Protein AF-A0A428T6C1-F1 (afdb_monomer_lite)

pLDDT: mean 80.54, std 13.63, range [27.78, 94.38]

Sequence (139 aa):
MHLDAARLFDGVIGEGVNLKAYAACFDSMSICLAKGVGAPMGSIILGKKSFIERAKWSRKMLGGGTRQPDLEAVGIPPSAFVEYCVREKVSVFLMERIVFHHQTSEAAVKSLVTALSKLMEDKKKGVALEDKKVGGGYS

Organism: NCBI:txid131363

Radius of gyration: 21.85 Å; chains: 1; bounding box: 53×29×52 Å

Secondary structure (DSSP, 8-state):
-EEEETTHHHHHHHHT--HHHHHHT-SEEEEETTSTT--SS-EEEEE-HHHHHHHHHHHIIIIIS-----TGGGT--HHHHHHHHHHTT----SSS-----TT--HHHHHHHHHHHHHHHHHHHTTPPPP------S--

InterPro domains:
  IPR001597 Aromatic amino acid beta-eliminating lyase/threonine aldolase [PF01212] (1-129)
  IPR015421 Pyridoxal phosphate-dependent transferase, major domain [G3DSA:3.40.640.10] (1-75)
  IPR015424 Pyridoxal phosphate-dependent transferase [SSF53383] (1-121)

Foldseek 3Di:
DEEACAPVVVVCVVVVHDSVVVPVVDQKYKYWCCHNVVDPGDIDIDHDPVVVVVVVVVCVVVVVNDPADDCVVVPAALVLLQVLLVVLVHHDASDSDDDDDPPDDPSSVVSSVNSVVVSVVCVVVVNDRDNDDDDDDDD

Structure (mmCIF, N/CA/C/O backbone):
data_AF-A0A428T6C1-F1
#
_entry.id   AF-A0A428T6C1-F1
#
loop_
_atom_site.group_PDB
_atom_site.id
_atom_site.type_symbol
_atom_site.label_atom_id
_atom_site.label_alt_id
_atom_site.label_comp_id
_atom_site.label_asym_id
_atom_site.label_entity_id
_atom_site.label_seq_id
_atom_site.pdbx_PDB_ins_code
_atom_site.Cartn_x
_atom_site.Cartn_y
_atom_site.Cartn_z
_atom_site.occupancy
_atom_site.B_iso_or_equiv
_atom_site.auth_seq_id
_atom_site.auth_comp_id
_atom_site.auth_asym_id
_atom_site.auth_atom_id
_atom_site.pdbx_PDB_model_num
ATOM 1 N N . MET A 1 1 ? 16.779 -11.795 -16.306 1.00 85.00 1 MET A N 1
ATOM 2 C CA . MET A 1 1 ? 17.453 -10.665 -15.626 1.00 85.00 1 MET A CA 1
ATOM 3 C C . MET A 1 1 ? 16.418 -9.648 -15.147 1.00 85.00 1 MET A C 1
ATOM 5 O O . MET A 1 1 ? 15.439 -9.433 -15.856 1.00 85.00 1 MET A O 1
ATOM 9 N N . HIS A 1 2 ? 16.587 -9.068 -13.953 1.00 90.75 2 HIS A N 1
ATOM 10 C CA . HIS A 1 2 ? 15.696 -8.032 -13.404 1.00 90.75 2 HIS A CA 1
ATOM 11 C C . HIS A 1 2 ? 16.412 -6.679 -13.371 1.00 90.75 2 HIS A C 1
ATOM 13 O O . HIS A 1 2 ? 17.584 -6.638 -13.005 1.00 90.75 2 HIS A O 1
ATOM 19 N N . LEU A 1 3 ? 15.711 -5.602 -13.726 1.00 91.44 3 LEU A N 1
ATOM 20 C CA . LEU A 1 3 ? 16.227 -4.234 -13.683 1.00 91.44 3 LEU A CA 1
ATOM 21 C C . LEU A 1 3 ? 15.632 -3.452 -12.505 1.00 91.44 3 LEU A C 1
ATOM 23 O O . LEU A 1 3 ? 14.426 -3.194 -12.483 1.00 91.44 3 LEU A O 1
ATOM 27 N N . ASP A 1 4 ? 16.481 -2.997 -11.582 1.00 89.88 4 ASP A N 1
ATOM 28 C CA . ASP A 1 4 ? 16.095 -1.970 -10.609 1.00 89.88 4 ASP A CA 1
ATOM 29 C C . ASP A 1 4 ? 16.123 -0.588 -11.282 1.00 89.88 4 ASP A C 1
ATOM 31 O O . ASP A 1 4 ? 17.140 0.102 -11.350 1.00 89.88 4 ASP A O 1
ATOM 35 N N . ALA A 1 5 ? 14.982 -0.199 -11.845 1.00 84.44 5 ALA A N 1
ATOM 36 C CA . ALA A 1 5 ? 14.794 0.997 -12.657 1.00 84.44 5 ALA A CA 1
ATOM 37 C C . ALA A 1 5 ? 14.527 2.253 -11.801 1.00 84.44 5 ALA A C 1
ATOM 39 O O . ALA A 1 5 ? 13.691 3.092 -12.144 1.00 84.44 5 ALA A O 1
ATOM 40 N N . ALA A 1 6 ? 15.237 2.403 -10.680 1.00 82.31 6 ALA A N 1
ATOM 41 C CA . ALA A 1 6 ? 15.050 3.496 -9.727 1.00 82.31 6 ALA A CA 1
ATOM 42 C C . ALA A 1 6 ? 15.245 4.901 -10.340 1.00 82.31 6 ALA A C 1
ATOM 44 O O . ALA A 1 6 ? 14.553 5.834 -9.939 1.00 82.31 6 ALA A O 1
ATOM 45 N N . ARG A 1 7 ? 16.168 5.050 -11.300 1.00 82.56 7 ARG A N 1
ATOM 46 C CA . ARG A 1 7 ? 16.462 6.297 -12.042 1.00 82.56 7 ARG A CA 1
ATOM 47 C C . ARG A 1 7 ? 16.527 6.071 -13.555 1.00 82.56 7 ARG A C 1
ATOM 49 O O . ARG A 1 7 ? 17.306 6.696 -14.265 1.00 82.56 7 ARG A O 1
ATOM 56 N N . LEU A 1 8 ? 15.732 5.126 -14.056 1.00 86.56 8 LEU A N 1
ATOM 57 C CA . LEU A 1 8 ? 15.810 4.717 -15.459 1.00 86.56 8 LEU A CA 1
ATOM 58 C C . LEU A 1 8 ? 15.561 5.877 -16.428 1.00 86.56 8 LEU A C 1
ATOM 60 O O . LEU A 1 8 ? 16.256 5.984 -17.429 1.00 86.56 8 LEU A O 1
ATOM 64 N N . PHE A 1 9 ? 14.596 6.747 -16.129 1.00 86.00 9 PHE A N 1
ATOM 65 C CA . PHE A 1 9 ? 14.288 7.889 -16.991 1.00 86.00 9 PHE A CA 1
ATOM 66 C C . PHE A 1 9 ? 15.467 8.861 -17.097 1.00 86.00 9 PHE A C 1
ATOM 68 O O . PHE A 1 9 ? 15.794 9.278 -18.203 1.00 86.00 9 PHE A O 1
ATOM 75 N N . ASP A 1 10 ? 16.150 9.136 -15.983 1.00 86.19 10 ASP A N 1
ATOM 76 C CA . ASP A 1 10 ? 17.327 10.009 -15.955 1.00 86.19 10 ASP A CA 1
ATOM 77 C C . ASP A 1 10 ? 18.459 9.433 -16.821 1.00 86.19 10 ASP A C 1
ATOM 79 O O . ASP A 1 10 ? 19.049 10.144 -17.631 1.00 86.19 10 ASP A O 1
ATOM 83 N N . GLY A 1 11 ? 18.724 8.125 -16.696 1.00 87.19 11 GLY A N 1
ATOM 84 C CA . GLY A 1 11 ? 19.758 7.438 -17.478 1.00 87.19 11 GLY A CA 1
ATOM 85 C C . GLY A 1 11 ? 19.435 7.374 -18.972 1.00 87.19 11 GLY A C 1
ATOM 86 O O . GLY A 1 11 ? 20.285 7.672 -19.803 1.00 87.19 11 GLY A O 1
ATOM 87 N N . VAL A 1 12 ? 18.186 7.063 -19.324 1.00 90.38 12 VAL A N 1
ATOM 88 C CA . VAL A 1 12 ? 17.738 6.986 -20.723 1.00 90.38 12 VAL A CA 1
ATOM 89 C C . VAL A 1 12 ? 17.803 8.351 -21.410 1.00 90.38 12 VAL A C 1
ATOM 91 O O . VAL A 1 12 ? 18.219 8.428 -22.564 1.00 90.38 12 VAL A O 1
ATOM 94 N N . ILE A 1 13 ? 17.434 9.426 -20.703 1.00 88.50 13 ILE A N 1
ATOM 95 C CA . ILE A 1 13 ? 17.558 10.800 -21.206 1.00 88.50 13 ILE A CA 1
ATOM 96 C C . ILE A 1 13 ? 19.034 11.197 -21.328 1.00 88.50 13 ILE A C 1
ATOM 98 O O . ILE A 1 13 ? 19.423 11.747 -22.355 1.00 88.50 13 ILE A O 1
ATOM 102 N N . GLY A 1 14 ? 19.856 10.902 -20.316 1.00 90.62 14 GLY A N 1
ATOM 103 C CA . GLY A 1 14 ? 21.277 11.259 -20.296 1.00 90.62 14 GLY A CA 1
ATOM 104 C C . GLY A 1 14 ? 22.111 10.557 -21.371 1.00 90.62 14 GLY A C 1
ATOM 105 O O . GLY A 1 14 ? 22.987 11.178 -21.965 1.00 90.62 14 GLY A O 1
ATOM 106 N N . GLU A 1 15 ? 21.820 9.288 -21.657 1.00 89.19 15 GLU A N 1
ATOM 107 C CA . GLU A 1 15 ? 22.496 8.515 -22.709 1.00 89.19 15 GLU A CA 1
ATOM 108 C C . GLU A 1 15 ? 21.855 8.693 -24.097 1.00 89.19 15 GLU A C 1
ATOM 110 O O . GLU A 1 15 ? 22.416 8.249 -25.098 1.00 89.19 15 GLU A O 1
ATOM 115 N N . GLY A 1 16 ? 20.676 9.319 -24.184 1.00 90.75 16 GLY A N 1
ATOM 116 C CA . GLY A 1 16 ? 19.947 9.492 -25.444 1.00 90.75 16 GLY A CA 1
ATOM 117 C C . GLY A 1 16 ? 19.463 8.176 -26.067 1.00 90.75 16 GLY A C 1
ATOM 118 O O . GLY A 1 16 ? 19.271 8.092 -27.281 1.00 90.75 16 GLY A O 1
ATOM 119 N N . VAL A 1 17 ? 19.278 7.130 -25.258 1.00 92.75 17 VAL A N 1
ATOM 120 C CA . VAL A 1 17 ? 18.875 5.797 -25.726 1.00 92.75 17 VAL A CA 1
ATOM 121 C C . VAL A 1 17 ? 17.357 5.649 -25.771 1.00 92.75 17 VAL A C 1
ATOM 123 O O . VAL A 1 17 ? 16.602 6.360 -25.114 1.00 92.75 17 VAL A O 1
ATOM 126 N N . ASN A 1 18 ? 16.862 4.687 -26.551 1.00 93.00 18 ASN A N 1
ATOM 127 C CA . ASN A 1 18 ? 15.432 4.404 -26.584 1.00 93.00 18 ASN A CA 1
ATOM 128 C C . ASN A 1 18 ? 15.009 3.559 -25.368 1.00 93.00 18 ASN A C 1
ATOM 130 O O . ASN A 1 18 ? 15.453 2.419 -25.217 1.00 93.00 18 ASN A O 1
ATOM 134 N N . LEU A 1 19 ? 14.077 4.074 -24.557 1.00 89.75 19 LEU A N 1
ATOM 135 C CA . LEU A 1 19 ? 13.559 3.395 -23.359 1.00 89.75 19 LEU A CA 1
ATOM 136 C C . LEU A 1 19 ? 13.056 1.972 -23.638 1.00 89.75 19 LEU A C 1
ATOM 138 O O . LEU A 1 19 ? 13.299 1.061 -22.851 1.00 89.75 19 LEU A O 1
ATOM 142 N N . LYS A 1 20 ? 12.338 1.771 -24.749 1.00 90.50 20 LYS A N 1
ATOM 143 C CA . LYS A 1 20 ? 11.739 0.476 -25.091 1.00 90.50 20 LYS A CA 1
ATOM 144 C C . LYS A 1 20 ? 12.810 -0.543 -25.466 1.00 90.50 20 LYS A C 1
ATOM 146 O O . LYS A 1 20 ? 12.714 -1.691 -25.043 1.00 90.50 20 LYS A O 1
ATOM 151 N N . ALA A 1 21 ? 13.820 -0.123 -26.226 1.00 90.88 21 ALA A N 1
ATOM 152 C CA . ALA A 1 21 ? 14.959 -0.971 -26.563 1.00 90.88 21 ALA A CA 1
ATOM 153 C C . ALA A 1 21 ? 15.761 -1.343 -25.308 1.00 90.88 21 ALA A C 1
ATOM 155 O O . ALA A 1 21 ? 16.071 -2.511 -25.108 1.00 90.88 21 ALA A O 1
ATOM 156 N N . TYR A 1 22 ? 16.002 -0.374 -24.421 1.00 90.75 22 TYR A N 1
ATOM 157 C CA . TYR A 1 22 ? 16.699 -0.601 -23.155 1.00 90.75 22 TYR A CA 1
ATOM 158 C C . TYR A 1 22 ? 15.934 -1.570 -22.241 1.00 90.75 22 TYR A C 1
ATOM 160 O O . TYR A 1 22 ? 16.495 -2.533 -21.724 1.00 90.75 22 TYR A O 1
ATOM 168 N N . ALA A 1 23 ? 14.624 -1.363 -22.079 1.00 90.06 23 ALA A N 1
ATOM 169 C CA . ALA A 1 23 ? 13.773 -2.234 -21.271 1.00 90.06 23 ALA A CA 1
ATOM 170 C C . ALA A 1 23 ? 13.657 -3.657 -21.849 1.00 90.06 23 ALA A C 1
ATOM 172 O O . ALA A 1 23 ? 13.488 -4.606 -21.086 1.00 90.06 23 ALA A O 1
ATOM 173 N N . ALA A 1 24 ? 13.777 -3.826 -23.172 1.00 90.94 24 ALA A N 1
ATOM 174 C CA . ALA A 1 24 ? 13.728 -5.135 -23.826 1.00 90.94 24 ALA A CA 1
ATOM 175 C C . ALA A 1 24 ? 14.918 -6.046 -23.468 1.00 90.94 24 ALA A C 1
ATOM 177 O O . ALA A 1 24 ? 14.812 -7.262 -23.619 1.00 90.94 24 ALA A O 1
ATOM 178 N N . CYS A 1 25 ? 16.015 -5.487 -22.947 1.00 92.06 25 CYS A N 1
ATOM 179 C CA . CYS A 1 25 ? 17.168 -6.249 -22.462 1.00 92.06 25 CYS A CA 1
ATOM 180 C C . CYS A 1 25 ? 16.892 -7.003 -21.145 1.00 92.06 25 CYS A C 1
ATOM 182 O O . CYS A 1 25 ? 17.714 -7.813 -20.715 1.00 92.06 25 CYS A O 1
ATOM 184 N N . PHE A 1 26 ? 15.751 -6.751 -20.492 1.00 92.50 26 PHE A N 1
ATOM 185 C CA . PHE A 1 26 ? 15.412 -7.303 -19.181 1.00 92.50 26 PHE A CA 1
ATOM 186 C C . PHE A 1 26 ? 14.078 -8.064 -19.207 1.00 92.50 26 PHE A C 1
ATOM 188 O O . PHE A 1 26 ? 13.154 -7.740 -19.947 1.00 92.50 26 PHE A O 1
ATOM 195 N N . ASP A 1 27 ? 13.943 -9.081 -18.352 1.00 91.88 27 ASP A N 1
ATOM 196 C CA . ASP A 1 27 ? 12.714 -9.890 -18.258 1.00 91.88 27 ASP A CA 1
ATOM 197 C C . ASP A 1 27 ? 11.642 -9.252 -17.365 1.00 91.88 27 ASP A C 1
ATOM 199 O O . ASP A 1 27 ? 10.454 -9.585 -17.445 1.00 91.88 27 ASP A O 1
ATOM 203 N N . SER A 1 28 ? 12.080 -8.390 -16.450 1.00 93.50 28 SER A N 1
ATOM 204 C CA . SER A 1 28 ? 11.243 -7.682 -15.487 1.00 93.50 28 SER A CA 1
ATOM 205 C C . SER A 1 28 ? 11.974 -6.451 -14.968 1.00 93.50 28 SER A C 1
ATOM 207 O O . SER A 1 28 ? 13.203 -6.393 -15.009 1.00 93.50 28 SER A O 1
ATOM 209 N N . MET A 1 29 ? 11.223 -5.484 -14.455 1.00 93.25 29 MET A N 1
ATOM 210 C CA . MET A 1 29 ? 11.789 -4.251 -13.917 1.00 93.25 29 MET A CA 1
ATOM 211 C C . MET A 1 29 ? 10.909 -3.669 -12.812 1.00 93.25 29 MET A C 1
ATOM 213 O O . MET A 1 29 ? 9.684 -3.800 -12.857 1.00 93.25 29 MET A O 1
ATOM 217 N N . SER A 1 30 ? 11.528 -3.017 -11.833 1.00 91.38 30 SER A N 1
ATOM 218 C CA . SER A 1 30 ? 10.843 -2.229 -10.806 1.00 91.38 30 SER A CA 1
ATOM 219 C C . SER A 1 30 ? 11.160 -0.750 -10.978 1.00 91.38 30 SER A C 1
ATOM 221 O O . SER A 1 30 ? 12.315 -0.352 -10.890 1.00 91.38 30 SER A O 1
ATOM 223 N N . ILE A 1 31 ? 10.144 0.078 -11.205 1.00 89.00 31 ILE A N 1
ATOM 224 C CA . ILE A 1 31 ? 10.283 1.528 -11.355 1.00 89.00 31 ILE A CA 1
ATOM 225 C C . ILE A 1 31 ? 9.885 2.201 -10.047 1.00 89.00 31 ILE A C 1
ATOM 227 O O . ILE A 1 31 ? 8.813 1.931 -9.506 1.00 89.00 31 ILE A O 1
ATOM 231 N N . CYS A 1 32 ? 10.722 3.113 -9.560 1.00 84.44 32 CYS A N 1
ATOM 232 C CA . CYS A 1 32 ? 10.382 3.990 -8.445 1.00 84.44 32 CYS A CA 1
ATOM 233 C C . CYS A 1 32 ? 9.810 5.307 -8.981 1.00 84.44 32 CYS A C 1
ATOM 235 O O . CYS A 1 32 ? 10.470 5.992 -9.758 1.00 84.44 32 CYS A O 1
ATOM 237 N N . LEU A 1 33 ? 8.602 5.676 -8.550 1.00 80.88 33 LEU A N 1
ATOM 238 C CA . LEU A 1 33 ? 7.945 6.914 -8.984 1.00 80.88 33 LEU A CA 1
ATOM 239 C C . LEU A 1 33 ? 8.425 8.139 -8.193 1.00 80.88 33 LEU A C 1
ATOM 241 O O . LEU A 1 33 ? 8.354 9.258 -8.686 1.00 80.88 33 LEU A O 1
ATOM 245 N N . ALA A 1 34 ? 8.964 7.930 -6.990 1.00 76.50 34 ALA A N 1
ATOM 246 C CA . ALA A 1 34 ? 9.383 9.014 -6.101 1.00 76.50 34 ALA A CA 1
ATOM 247 C C . ALA A 1 34 ? 10.780 9.590 -6.373 1.00 76.50 34 ALA A C 1
ATOM 249 O O . ALA A 1 34 ? 11.241 10.469 -5.653 1.00 76.50 34 ALA A O 1
ATOM 250 N N . LYS A 1 35 ? 11.484 9.072 -7.385 1.00 79.06 35 LYS A N 1
ATOM 251 C CA . LYS A 1 35 ? 12.814 9.554 -7.780 1.00 79.06 35 LYS A CA 1
ATOM 252 C C . LYS A 1 35 ? 12.694 10.452 -9.012 1.00 79.06 35 LYS A C 1
ATOM 254 O O . LYS A 1 35 ? 12.117 11.526 -8.906 1.00 79.06 35 LYS A O 1
ATOM 259 N N . GLY A 1 36 ? 13.164 10.004 -10.177 1.00 67.75 36 GLY A N 1
ATOM 260 C CA . GLY A 1 36 ? 13.200 10.822 -11.400 1.00 67.75 36 GLY A CA 1
ATOM 261 C C . GLY A 1 36 ? 11.834 11.297 -11.921 1.00 67.75 36 GLY A C 1
ATOM 262 O O . GLY A 1 36 ? 11.780 12.202 -12.740 1.00 67.75 36 GLY A O 1
ATOM 263 N N . VAL A 1 37 ? 10.721 10.724 -11.441 1.00 73.88 37 VAL A N 1
ATOM 264 C CA . VAL A 1 37 ? 9.352 11.119 -11.837 1.00 73.88 37 VAL A CA 1
ATOM 265 C C . VAL A 1 37 ? 8.726 12.137 -10.866 1.00 73.88 37 VAL A C 1
ATOM 267 O O . VAL A 1 37 ? 7.724 12.761 -11.199 1.00 73.88 37 VAL A O 1
ATOM 270 N N . GLY A 1 38 ? 9.308 12.346 -9.678 1.00 71.56 38 GLY A N 1
ATOM 271 C CA . GLY A 1 38 ? 8.848 13.360 -8.720 1.00 71.56 38 GLY A CA 1
ATOM 272 C C . GLY A 1 38 ? 7.499 13.079 -8.041 1.00 71.56 38 GLY A C 1
ATOM 273 O O . GLY A 1 38 ? 6.909 13.996 -7.474 1.00 71.56 38 GLY A O 1
ATOM 274 N N . ALA A 1 39 ? 6.984 11.844 -8.077 1.00 77.56 39 ALA A N 1
ATOM 275 C CA . ALA A 1 39 ? 5.765 11.491 -7.344 1.00 77.56 39 ALA A CA 1
ATOM 276 C C . ALA A 1 39 ? 6.018 11.461 -5.818 1.00 77.56 39 ALA A C 1
ATOM 278 O O . ALA A 1 39 ? 7.112 11.094 -5.397 1.00 77.56 39 ALA A O 1
ATOM 279 N N . PRO A 1 40 ? 5.032 11.767 -4.954 1.00 64.00 40 PRO A N 1
ATOM 280 C CA . PRO A 1 40 ? 5.240 11.780 -3.501 1.00 64.00 40 PRO A CA 1
ATOM 281 C C . PRO A 1 40 ? 5.650 10.407 -2.944 1.00 64.00 40 PRO A C 1
ATOM 283 O O . PRO A 1 40 ? 6.552 10.318 -2.117 1.00 64.00 40 PRO A O 1
ATOM 286 N N . MET A 1 41 ? 5.035 9.324 -3.429 1.00 72.00 41 MET A N 1
ATOM 287 C CA . MET A 1 41 ? 5.414 7.938 -3.140 1.00 72.00 41 MET A CA 1
ATOM 288 C C . MET A 1 41 ? 4.962 7.010 -4.275 1.00 72.00 41 MET A C 1
ATOM 290 O O . MET A 1 41 ? 4.040 7.329 -5.024 1.00 72.00 41 MET A O 1
ATOM 294 N N . GLY A 1 42 ? 5.581 5.829 -4.374 1.00 77.38 42 GLY A N 1
ATOM 295 C CA . GLY A 1 42 ? 5.080 4.735 -5.209 1.00 77.38 42 GLY A CA 1
ATOM 296 C C . GLY A 1 42 ? 6.151 3.985 -5.996 1.00 77.38 42 GLY A C 1
ATOM 297 O O . GLY A 1 42 ? 7.240 4.495 -6.282 1.00 77.38 42 GLY A O 1
ATOM 298 N N . SER A 1 43 ? 5.823 2.750 -6.367 1.00 84.50 43 SER A N 1
ATOM 299 C CA . SER A 1 43 ? 6.619 1.922 -7.268 1.00 84.50 43 SER A CA 1
ATOM 300 C C . SER A 1 43 ? 5.725 1.058 -8.156 1.00 84.50 43 SER A C 1
ATOM 302 O O . SER A 1 43 ? 4.604 0.704 -7.790 1.00 84.50 43 SER A O 1
ATOM 304 N N . ILE A 1 44 ? 6.223 0.733 -9.346 1.00 89.19 44 ILE A N 1
ATOM 305 C CA . ILE A 1 44 ? 5.545 -0.113 -10.330 1.00 89.19 44 ILE A CA 1
ATOM 306 C C . ILE A 1 44 ? 6.456 -1.292 -10.643 1.00 89.19 44 ILE A C 1
ATOM 308 O O . ILE A 1 44 ? 7.657 -1.115 -10.823 1.00 89.19 44 ILE A O 1
ATOM 312 N N . ILE A 1 45 ? 5.885 -2.492 -10.741 1.00 92.38 45 ILE A N 1
ATOM 313 C CA . ILE A 1 45 ? 6.595 -3.675 -11.223 1.00 92.38 45 ILE A CA 1
ATOM 314 C C . ILE A 1 45 ? 6.075 -4.061 -12.609 1.00 92.38 45 ILE A C 1
ATOM 316 O O . ILE A 1 45 ? 4.868 -4.101 -12.845 1.00 92.38 45 ILE A O 1
ATOM 320 N N . LEU A 1 46 ? 6.990 -4.338 -13.530 1.00 92.25 46 LEU A N 1
ATOM 321 C CA . LEU A 1 46 ? 6.716 -4.669 -14.924 1.00 92.25 46 LEU A CA 1
ATOM 322 C C . LEU A 1 46 ? 7.398 -5.994 -15.273 1.00 92.25 46 LEU A C 1
ATOM 324 O O . LEU A 1 46 ? 8.444 -6.343 -14.725 1.00 92.25 46 LEU A O 1
ATOM 328 N N . GLY A 1 47 ? 6.806 -6.739 -16.198 1.00 92.94 47 GLY A N 1
ATOM 329 C CA . GLY A 1 47 ? 7.345 -8.002 -16.689 1.00 92.94 47 GLY A CA 1
ATOM 330 C C . GLY A 1 47 ? 6.290 -8.816 -17.431 1.00 92.94 47 GLY A C 1
ATOM 331 O O . GLY A 1 47 ? 5.159 -8.372 -17.632 1.00 92.94 47 GLY A O 1
ATOM 332 N N . LYS A 1 48 ? 6.654 -10.037 -17.830 1.00 93.56 48 LYS A N 1
ATOM 333 C CA . LYS A 1 48 ? 5.744 -10.968 -18.520 1.00 93.56 48 LYS A CA 1
ATOM 334 C C . LYS A 1 48 ? 4.534 -11.327 -17.645 1.00 93.56 48 LYS A C 1
ATOM 336 O O . LYS A 1 48 ? 4.617 -11.334 -16.418 1.00 93.56 48 LYS A O 1
ATOM 341 N N . LYS A 1 49 ? 3.421 -11.730 -18.270 1.00 94.19 49 LYS A N 1
ATOM 342 C CA . LYS A 1 49 ? 2.170 -12.092 -17.569 1.00 94.19 49 LYS A CA 1
ATOM 343 C C . LYS A 1 49 ? 2.390 -13.109 -16.439 1.00 94.19 49 LYS A C 1
ATOM 345 O O . LYS A 1 49 ? 1.932 -12.887 -15.325 1.00 94.19 49 LYS A O 1
ATOM 350 N N . SER A 1 50 ? 3.161 -14.172 -16.683 1.00 93.75 50 SER A N 1
ATOM 351 C CA . SER A 1 50 ? 3.486 -15.191 -15.669 1.00 93.75 50 SER A CA 1
ATOM 352 C C . SER A 1 50 ? 4.324 -14.659 -14.498 1.00 93.75 50 SER A C 1
ATOM 354 O O . SER A 1 50 ? 4.252 -15.180 -13.386 1.00 93.75 50 SER A O 1
ATOM 356 N N . PHE A 1 51 ? 5.130 -13.621 -14.721 1.00 94.25 51 PHE A N 1
ATOM 357 C CA . PHE A 1 51 ? 5.859 -12.926 -13.663 1.00 94.25 51 PHE A CA 1
ATOM 358 C C . PHE A 1 51 ? 4.921 -12.040 -12.840 1.00 94.25 51 PHE A C 1
ATOM 360 O O . PHE A 1 51 ? 4.946 -12.117 -11.617 1.00 94.25 51 PHE A O 1
ATOM 367 N N . ILE A 1 52 ? 4.040 -11.275 -13.490 1.00 94.38 52 ILE A N 1
ATOM 368 C CA . ILE A 1 52 ? 3.058 -10.425 -12.803 1.00 94.38 52 ILE A CA 1
ATOM 369 C C . ILE A 1 52 ? 2.086 -11.249 -11.956 1.00 94.38 52 ILE A C 1
ATOM 371 O O . ILE A 1 52 ? 1.783 -10.856 -10.833 1.00 94.38 52 ILE A O 1
ATOM 375 N N . GLU A 1 53 ? 1.626 -12.404 -12.438 1.00 92.56 53 GLU A N 1
ATOM 376 C CA . GLU A 1 53 ? 0.754 -13.279 -11.644 1.00 92.56 53 GLU A CA 1
ATOM 377 C C . GLU A 1 53 ? 1.463 -13.805 -10.388 1.00 92.56 53 GLU A C 1
ATOM 379 O O . GLU A 1 53 ? 0.897 -13.756 -9.293 1.00 92.56 53 GLU A O 1
ATOM 384 N N . ARG A 1 54 ? 2.741 -14.191 -10.501 1.00 91.31 54 ARG A N 1
ATOM 385 C CA . ARG A 1 54 ? 3.566 -14.543 -9.334 1.00 91.31 54 ARG A CA 1
ATOM 386 C C . ARG A 1 54 ? 3.784 -13.350 -8.407 1.00 91.31 54 ARG A C 1
ATOM 388 O O . ARG A 1 54 ? 3.604 -13.489 -7.206 1.00 91.31 54 ARG A O 1
ATOM 395 N N . ALA A 1 55 ? 4.086 -12.169 -8.942 1.00 90.00 55 ALA A N 1
ATOM 396 C CA . ALA A 1 55 ? 4.275 -10.954 -8.151 1.00 90.00 55 ALA A CA 1
ATOM 397 C C . ALA A 1 55 ? 3.001 -10.558 -7.387 1.00 90.00 55 ALA A C 1
ATOM 399 O O . ALA A 1 55 ? 3.071 -10.201 -6.213 1.00 90.00 55 ALA A O 1
ATOM 400 N N . LYS A 1 56 ? 1.819 -10.674 -8.006 1.00 87.38 56 LYS A N 1
ATOM 401 C CA . LYS A 1 56 ? 0.525 -10.485 -7.330 1.00 87.38 56 LYS A CA 1
ATOM 402 C C . LYS A 1 56 ? 0.309 -11.519 -6.231 1.00 87.38 56 LYS A C 1
ATOM 404 O O . LYS A 1 56 ? -0.208 -11.167 -5.175 1.00 87.38 56 LYS A O 1
ATOM 409 N N . TRP A 1 57 ? 0.676 -12.775 -6.466 1.00 85.75 57 TRP A N 1
ATOM 410 C CA . TRP A 1 57 ? 0.571 -13.826 -5.458 1.00 85.75 57 TRP A CA 1
ATOM 411 C C . TRP A 1 57 ? 1.504 -13.566 -4.269 1.00 85.75 57 TRP A C 1
ATOM 413 O O . TRP A 1 57 ? 1.036 -13.550 -3.133 1.00 85.75 57 TRP A O 1
ATOM 423 N N . SER A 1 58 ? 2.769 -13.221 -4.518 1.00 85.38 58 SER A N 1
ATOM 424 C CA . SER A 1 58 ? 3.714 -12.806 -3.475 1.00 85.38 58 SER A CA 1
ATOM 425 C C . SER A 1 58 ? 3.223 -11.563 -2.734 1.00 85.38 58 SER A C 1
ATOM 427 O O . SER A 1 58 ? 3.257 -11.531 -1.510 1.00 85.38 58 SER A O 1
ATOM 429 N N . ARG A 1 59 ? 2.670 -10.566 -3.440 1.00 84.12 59 ARG A N 1
ATOM 430 C CA . ARG A 1 59 ? 2.038 -9.393 -2.815 1.00 84.12 59 ARG A CA 1
ATOM 431 C C . ARG A 1 59 ? 0.910 -9.808 -1.875 1.00 84.12 59 ARG A C 1
ATOM 433 O O . ARG A 1 59 ? 0.819 -9.263 -0.784 1.00 84.12 59 ARG A O 1
ATOM 440 N N . LYS A 1 60 ? 0.062 -10.764 -2.271 1.00 74.38 60 LYS A N 1
ATOM 441 C CA . LYS A 1 60 ? -1.004 -11.293 -1.406 1.00 74.38 60 LYS A CA 1
ATOM 442 C C . LYS A 1 60 ? -0.433 -11.977 -0.164 1.00 74.38 60 LYS A C 1
ATOM 444 O O . LYS A 1 60 ? -0.908 -11.691 0.928 1.00 74.38 60 LYS A O 1
ATOM 449 N N . MET A 1 61 ? 0.591 -12.817 -0.324 1.00 74.38 61 MET A N 1
ATOM 450 C CA . MET A 1 61 ? 1.263 -13.490 0.795 1.00 74.38 61 MET A CA 1
ATOM 451 C C . MET A 1 61 ? 1.906 -12.517 1.781 1.00 74.38 61 MET A C 1
ATOM 453 O O . MET A 1 61 ? 1.814 -12.718 2.984 1.00 74.38 61 MET A O 1
ATOM 457 N N . LEU A 1 62 ? 2.501 -11.436 1.277 1.00 76.31 62 LEU A N 1
ATOM 458 C CA . LEU A 1 62 ? 3.134 -10.386 2.077 1.00 76.31 62 LEU A CA 1
ATOM 459 C C . LEU A 1 62 ? 2.119 -9.383 2.669 1.00 76.31 62 LEU A C 1
ATOM 461 O O . LEU A 1 62 ? 2.501 -8.303 3.111 1.00 76.31 62 LEU A O 1
ATOM 465 N N . GLY A 1 63 ? 0.819 -9.703 2.661 1.00 65.00 63 GLY A N 1
ATOM 466 C CA . GLY A 1 63 ? -0.228 -8.877 3.277 1.00 65.00 63 GLY A CA 1
ATOM 467 C C . GLY A 1 63 ? -0.773 -7.739 2.404 1.00 65.00 63 GLY A C 1
ATOM 468 O O . GLY A 1 63 ? -1.505 -6.883 2.893 1.00 65.00 63 GLY A O 1
ATOM 469 N N . GLY A 1 64 ? -0.455 -7.717 1.108 1.00 62.72 64 GLY A N 1
ATOM 470 C CA . GLY A 1 64 ? -1.045 -6.822 0.100 1.00 62.72 64 GLY A CA 1
ATOM 471 C C . GLY A 1 64 ? -2.227 -7.440 -0.664 1.00 62.72 64 GLY A C 1
ATOM 472 O O . GLY A 1 64 ? -2.557 -6.999 -1.769 1.00 62.72 64 GLY A O 1
ATOM 473 N N . GLY A 1 65 ? -2.818 -8.508 -0.121 1.00 59.81 65 GLY A N 1
ATOM 474 C CA . GLY A 1 65 ? -4.059 -9.122 -0.581 1.00 59.81 65 GLY A CA 1
ATOM 475 C C . GLY A 1 65 ? -5.170 -8.819 0.411 1.00 59.81 65 GLY A C 1
ATOM 476 O O . GLY A 1 65 ? -5.123 -9.293 1.539 1.00 59.81 65 GLY A O 1
ATOM 477 N N . THR A 1 66 ? -6.156 -8.031 0.004 1.00 48.88 66 THR A N 1
ATOM 478 C CA . THR A 1 66 ? -7.309 -7.690 0.834 1.00 48.88 66 THR A CA 1
ATOM 479 C C . THR A 1 66 ? -8.272 -8.877 0.913 1.00 48.88 66 THR A C 1
ATOM 481 O O . THR A 1 66 ? -8.865 -9.296 -0.078 1.00 48.88 66 THR A O 1
ATOM 484 N N . ARG A 1 67 ? -8.409 -9.447 2.111 1.00 51.97 67 ARG A N 1
ATOM 485 C CA . ARG A 1 67 ? -9.587 -10.208 2.551 1.00 51.97 67 ARG A CA 1
ATOM 486 C C . ARG A 1 67 ? -10.090 -9.529 3.818 1.00 51.97 67 ARG A C 1
ATOM 488 O O . ARG A 1 67 ? -9.838 -10.006 4.919 1.00 51.97 67 ARG A O 1
ATOM 495 N N . GLN A 1 68 ? -10.669 -8.346 3.655 1.00 55.25 68 GLN A N 1
ATOM 496 C CA . GLN A 1 68 ? -11.227 -7.601 4.776 1.00 55.25 68 GLN A CA 1
ATOM 497 C C . GLN A 1 68 ? -12.691 -7.994 4.973 1.00 55.25 68 GLN A C 1
ATOM 499 O O . GLN A 1 68 ? -13.388 -8.200 3.978 1.00 55.25 68 GLN A O 1
ATOM 504 N N . PRO A 1 69 ? -13.150 -8.137 6.227 1.00 53.59 69 PRO A N 1
ATOM 505 C CA . PRO A 1 69 ? -14.566 -8.044 6.523 1.00 53.59 69 PRO A CA 1
ATOM 506 C C . PRO A 1 69 ? -14.987 -6.602 6.242 1.00 53.59 69 PRO A C 1
ATOM 508 O O . PRO A 1 69 ? -14.540 -5.680 6.919 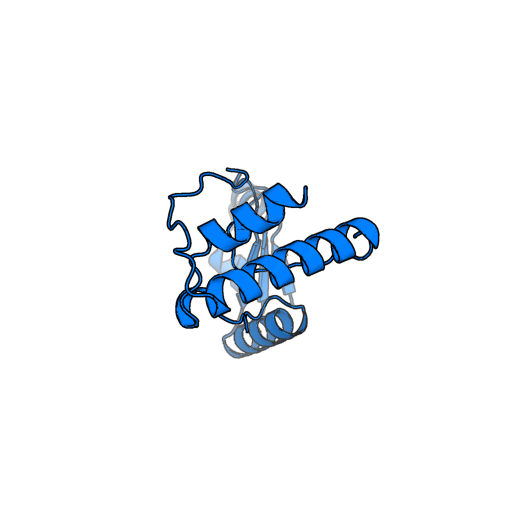1.00 53.59 69 PRO A O 1
ATOM 511 N N . ASP A 1 70 ? -15.786 -6.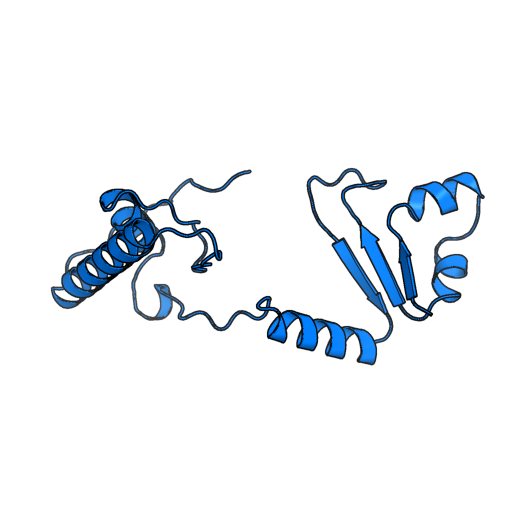442 5.201 1.00 65.50 70 ASP A N 1
ATOM 512 C CA . ASP A 1 70 ? -16.437 -5.188 4.851 1.00 65.50 70 ASP A CA 1
ATOM 513 C C . ASP A 1 70 ? -17.402 -4.827 5.999 1.00 65.50 70 ASP A C 1
ATOM 515 O O . ASP A 1 70 ? -18.321 -5.591 6.328 1.00 65.50 70 ASP A O 1
ATOM 519 N N . LEU A 1 71 ? -17.116 -3.726 6.702 1.00 73.25 71 LEU A N 1
ATOM 520 C CA . LEU A 1 71 ? -17.936 -3.279 7.831 1.00 73.25 71 LEU A CA 1
ATOM 521 C C . LEU A 1 71 ? -19.298 -2.796 7.324 1.00 73.25 71 LEU A C 1
ATOM 523 O O . LEU A 1 71 ? -20.318 -3.015 7.989 1.00 73.25 71 LEU A O 1
ATOM 527 N N 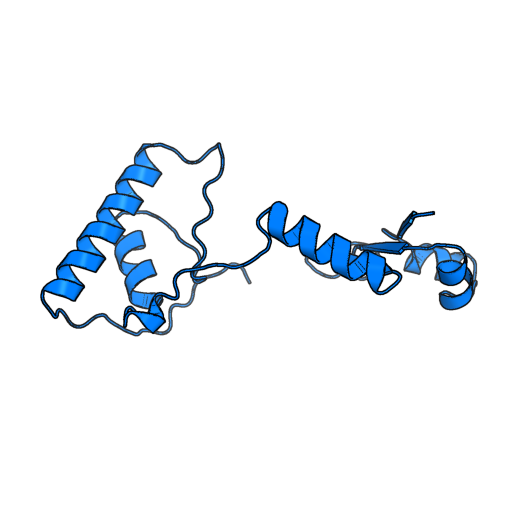. GLU A 1 72 ? -19.336 -2.238 6.115 1.00 71.56 72 GLU A N 1
ATOM 528 C CA . GLU A 1 72 ? -20.566 -1.835 5.442 1.00 71.56 72 GLU A CA 1
ATOM 529 C C . GLU A 1 72 ? -21.426 -3.052 5.095 1.00 71.56 72 GLU A C 1
ATOM 531 O O . GLU A 1 72 ? -22.642 -3.009 5.283 1.00 71.56 72 GLU A O 1
ATOM 536 N N . ALA A 1 73 ? -20.818 -4.184 4.720 1.00 74.06 73 ALA A N 1
ATOM 537 C CA . ALA 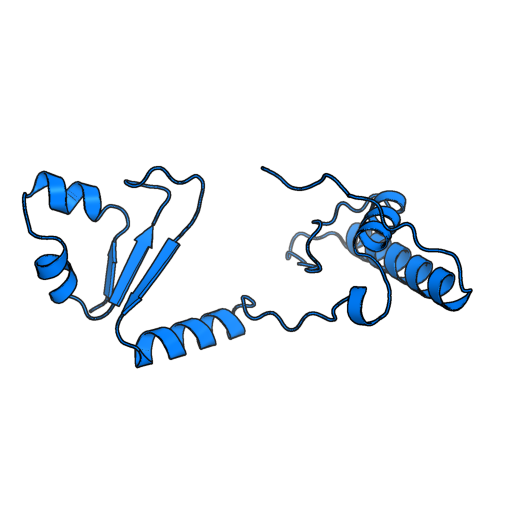A 1 73 ? -21.543 -5.433 4.459 1.00 74.06 73 ALA A CA 1
ATOM 538 C C . ALA A 1 73 ? -22.300 -5.964 5.686 1.00 74.06 73 ALA A C 1
ATOM 540 O O . ALA A 1 73 ? -23.275 -6.704 5.547 1.00 74.06 73 ALA A O 1
ATOM 541 N N . VAL A 1 74 ? -21.882 -5.584 6.896 1.00 77.94 74 VAL A N 1
ATOM 542 C CA . VAL A 1 74 ? -22.628 -5.884 8.122 1.00 77.94 74 VAL A CA 1
ATOM 543 C C . VAL A 1 74 ? -23.486 -4.705 8.597 1.00 77.94 74 VAL A C 1
ATOM 545 O O . VAL A 1 74 ? -24.131 -4.831 9.633 1.00 77.94 74 VAL A O 1
ATOM 548 N N . GLY A 1 75 ? -23.537 -3.579 7.886 1.00 81.75 75 GLY A N 1
ATOM 549 C CA . GLY A 1 75 ? -24.315 -2.392 8.259 1.00 81.75 75 GLY A CA 1
ATOM 550 C C . GLY A 1 75 ? -23.644 -1.518 9.323 1.00 81.75 75 GLY A C 1
ATOM 551 O O . GLY A 1 75 ? -24.331 -0.912 10.141 1.00 81.75 75 GLY A O 1
ATOM 552 N N . ILE A 1 76 ? -22.309 -1.506 9.379 1.00 84.56 76 ILE A N 1
ATOM 553 C CA . ILE A 1 76 ? -21.526 -0.556 10.180 1.00 84.56 76 ILE A CA 1
ATOM 554 C C . ILE A 1 76 ? -20.895 0.445 9.212 1.00 84.56 76 ILE A C 1
ATOM 556 O O . ILE A 1 76 ? -20.023 0.045 8.444 1.00 84.56 76 ILE A O 1
ATOM 560 N N . PRO A 1 77 ? -21.273 1.733 9.252 1.00 84.38 77 PRO A N 1
ATOM 561 C CA . PRO A 1 77 ? -20.593 2.730 8.440 1.00 84.38 77 PRO A CA 1
ATOM 562 C C . PRO A 1 77 ? -19.144 2.913 8.941 1.00 84.38 77 PRO A C 1
ATOM 564 O O . PRO A 1 77 ? -18.914 2.916 10.160 1.00 84.38 77 PRO A O 1
ATOM 567 N N . PRO A 1 78 ? -18.148 3.105 8.052 1.00 79.31 78 PRO A N 1
ATOM 568 C CA . PRO A 1 78 ? -16.745 3.273 8.442 1.00 79.31 78 PRO A CA 1
ATOM 569 C C . PRO A 1 78 ? -16.528 4.445 9.402 1.00 79.31 78 PRO A C 1
ATOM 571 O O . PRO A 1 78 ? -15.659 4.402 10.273 1.00 79.31 78 PRO A O 1
ATOM 574 N N . SER A 1 79 ? -17.357 5.482 9.287 1.00 83.06 79 SER A N 1
ATOM 575 C CA . SER A 1 79 ? -17.353 6.641 10.174 1.00 83.06 79 SER A CA 1
ATOM 576 C C . SER A 1 79 ? -17.599 6.281 11.634 1.00 83.06 79 SER A C 1
ATOM 578 O O . SER A 1 79 ? -16.884 6.768 12.510 1.00 83.06 79 SER A O 1
ATOM 580 N N . ALA A 1 80 ? -18.554 5.386 11.892 1.00 87.31 80 ALA A N 1
ATOM 581 C CA . ALA A 1 80 ? -18.866 4.929 13.237 1.00 87.31 80 ALA A CA 1
ATOM 582 C C . ALA A 1 80 ? -17.694 4.135 13.823 1.00 87.31 80 ALA A C 1
ATOM 584 O O . ALA A 1 80 ? -17.336 4.324 14.982 1.00 87.31 80 ALA A O 1
ATOM 585 N N . PHE A 1 81 ? -17.025 3.301 13.023 1.00 85.38 81 PHE A N 1
ATOM 586 C CA . PHE A 1 81 ? -15.827 2.598 13.484 1.00 85.38 81 PHE A CA 1
ATOM 587 C C . PHE A 1 81 ? -14.721 3.568 13.925 1.00 85.38 81 PHE A C 1
ATOM 589 O O . PHE A 1 81 ? -14.156 3.414 15.013 1.00 85.38 81 PHE A O 1
ATOM 596 N N . VAL A 1 82 ? -14.446 4.595 13.118 1.00 85.12 82 VAL A N 1
ATOM 597 C CA . VAL A 1 82 ? -13.431 5.609 13.435 1.00 85.12 82 VAL A CA 1
ATOM 598 C C . VAL A 1 82 ? -13.810 6.382 14.694 1.00 85.12 82 VAL A C 1
ATOM 600 O O . VAL A 1 82 ? -12.972 6.563 15.574 1.00 85.12 82 VAL A O 1
ATOM 603 N N . GLU A 1 83 ? -15.070 6.792 14.828 1.00 86.75 83 GLU A N 1
ATOM 604 C CA . GLU A 1 83 ? -15.544 7.538 15.992 1.00 86.75 83 GLU A CA 1
ATOM 605 C C . GLU A 1 83 ? -15.379 6.744 17.294 1.00 86.75 83 GLU A C 1
ATOM 607 O O . GLU A 1 83 ? -14.852 7.261 18.282 1.00 86.75 83 GLU A O 1
ATOM 612 N N . TYR A 1 84 ? -15.766 5.465 17.294 1.00 89.00 84 TYR A N 1
ATOM 613 C CA . TYR A 1 84 ? -15.610 4.599 18.463 1.00 89.00 84 TYR A CA 1
ATOM 614 C C . TYR A 1 84 ? -14.135 4.393 18.825 1.00 89.00 84 TYR A C 1
ATOM 616 O O . TYR A 1 84 ? -13.794 4.386 20.008 1.00 89.00 84 TYR A O 1
ATOM 624 N N . CYS A 1 85 ? -13.244 4.295 17.835 1.00 87.44 85 CYS A N 1
ATOM 625 C CA . CYS A 1 85 ? -11.803 4.224 18.083 1.00 87.44 85 CYS A CA 1
ATOM 626 C C . CYS A 1 85 ? -11.257 5.531 18.680 1.00 87.44 85 CYS A C 1
ATOM 628 O O . CYS A 1 85 ? -10.505 5.495 19.656 1.00 87.44 85 CYS A O 1
ATOM 630 N N . VAL A 1 86 ? -11.684 6.689 18.163 1.00 86.62 86 VAL A N 1
ATOM 631 C CA . VAL A 1 86 ? -11.279 8.010 18.672 1.00 86.62 86 VAL A CA 1
ATOM 632 C C . VAL A 1 86 ? -11.732 8.213 20.121 1.00 86.62 86 VAL A C 1
ATOM 634 O O . VAL A 1 86 ? -10.959 8.731 20.929 1.00 86.62 86 VAL A O 1
ATOM 637 N N . ARG A 1 87 ? -12.934 7.747 20.491 1.00 88.56 87 ARG A N 1
ATOM 638 C CA . ARG A 1 87 ? -13.429 7.776 21.884 1.00 88.56 87 ARG A CA 1
ATOM 639 C C . ARG A 1 87 ? -12.513 7.010 22.847 1.00 88.56 87 ARG A C 1
ATOM 641 O O . ARG A 1 87 ? -12.309 7.452 23.974 1.00 88.56 87 ARG A O 1
ATOM 648 N N . GLU A 1 88 ? -11.903 5.920 22.386 1.00 88.69 88 GLU A N 1
ATOM 649 C CA . GLU A 1 88 ? -10.918 5.130 23.142 1.00 88.69 88 GLU A CA 1
ATOM 650 C C . GLU A 1 88 ? -9.468 5.619 22.962 1.00 88.69 88 GLU A C 1
ATOM 652 O O . GLU A 1 88 ? -8.521 4.941 23.368 1.00 88.69 88 GLU A O 1
ATOM 657 N N . LYS A 1 89 ? -9.281 6.817 22.385 1.00 86.06 89 LYS A N 1
ATOM 658 C CA . LYS A 1 89 ? -7.980 7.448 22.107 1.00 86.06 89 LYS A CA 1
ATOM 659 C C . LYS A 1 89 ? -7.098 6.633 21.152 1.00 86.06 89 LYS A C 1
ATOM 661 O O . LYS A 1 89 ? -5.872 6.677 21.248 1.00 86.06 89 LYS A O 1
ATOM 666 N N . VAL A 1 90 ? -7.714 5.907 20.218 1.00 83.38 90 VAL A N 1
ATOM 667 C CA . VAL A 1 90 ? -7.030 5.162 19.154 1.00 83.38 90 VAL A CA 1
ATOM 668 C C . VAL A 1 90 ? -7.298 5.834 17.815 1.00 83.38 90 VAL A C 1
ATOM 670 O O . VAL A 1 90 ? -8.425 5.861 17.326 1.00 83.38 90 VAL A O 1
ATOM 673 N N . SER A 1 91 ? -6.240 6.346 17.193 1.00 79.94 91 SER A N 1
ATOM 674 C CA . SER A 1 91 ? -6.308 6.839 15.820 1.00 79.94 91 SER A CA 1
ATOM 675 C C . SER A 1 91 ? -6.236 5.666 14.851 1.00 79.94 91 SER A C 1
ATOM 677 O O . SER A 1 91 ? -5.271 4.900 14.861 1.00 79.94 91 SER A O 1
ATOM 679 N N . VAL A 1 92 ? -7.244 5.542 13.996 1.00 75.62 92 VAL A N 1
ATOM 680 C CA . VAL A 1 92 ? -7.296 4.549 12.920 1.00 75.62 92 VAL A CA 1
ATOM 681 C C . VAL A 1 92 ? -7.448 5.264 11.585 1.00 75.62 92 VAL A C 1
ATOM 683 O O . VAL A 1 92 ? -8.024 6.349 11.507 1.00 75.62 92 VAL A O 1
ATOM 686 N N . PHE A 1 93 ? -6.900 4.674 10.528 1.00 70.06 93 PHE A N 1
ATOM 687 C CA . PHE A 1 93 ? -7.121 5.182 9.180 1.00 70.06 93 PHE A CA 1
ATOM 688 C C . PHE A 1 93 ? -8.569 4.941 8.759 1.00 70.06 93 PHE A C 1
ATOM 690 O O . PHE A 1 93 ? -9.173 3.951 9.162 1.00 70.06 93 PHE A O 1
ATOM 697 N N . LEU A 1 94 ? -9.086 5.798 7.874 1.00 63.59 94 LEU A N 1
ATOM 698 C CA . LEU A 1 94 ? -10.428 5.659 7.295 1.00 63.59 94 LEU A CA 1
ATOM 699 C C . LEU A 1 94 ? -10.606 4.439 6.383 1.00 63.59 94 LEU A C 1
ATOM 701 O O . LEU A 1 94 ? -11.650 4.253 5.769 1.00 63.59 94 LEU A O 1
ATOM 705 N N . MET A 1 95 ? -9.559 3.639 6.231 1.00 58.88 95 MET A N 1
ATOM 706 C CA . MET A 1 95 ? -9.640 2.405 5.480 1.00 58.88 95 MET A CA 1
ATOM 707 C C . MET A 1 95 ? -10.092 1.309 6.431 1.00 58.88 95 MET A C 1
ATOM 709 O O . MET A 1 95 ? -9.652 1.269 7.577 1.00 58.88 95 MET A O 1
ATOM 713 N N . GLU A 1 96 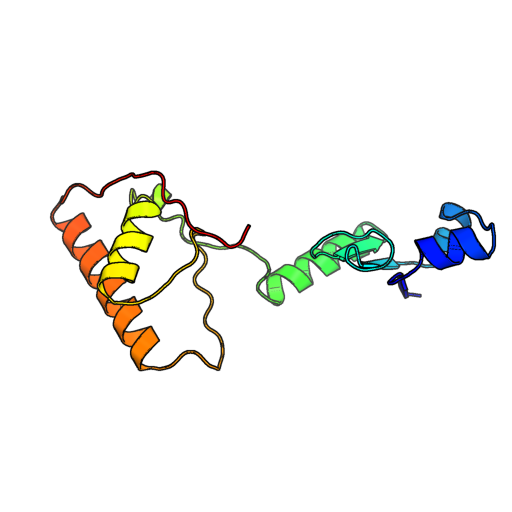? -10.875 0.352 5.941 1.00 54.00 96 GLU A N 1
ATOM 714 C CA . GLU A 1 96 ? -11.320 -0.838 6.688 1.00 54.00 96 GLU A CA 1
ATOM 715 C C . GLU A 1 96 ? -10.152 -1.776 7.085 1.00 54.00 96 GLU A C 1
ATOM 717 O O . GLU A 1 96 ? -10.308 -2.979 7.305 1.00 54.00 96 GLU A O 1
ATOM 722 N N . ARG A 1 97 ? -8.912 -1.268 7.067 1.00 63.72 97 ARG A N 1
ATOM 723 C CA . ARG A 1 97 ? -7.659 -1.980 7.281 1.00 63.72 97 ARG A CA 1
ATOM 724 C C . ARG A 1 97 ? -7.112 -1.634 8.647 1.00 63.72 97 ARG A C 1
ATOM 726 O O . ARG A 1 97 ? -6.548 -0.564 8.854 1.00 63.72 97 ARG A O 1
ATOM 733 N N . ILE A 1 98 ? -7.166 -2.610 9.538 1.00 65.94 98 ILE A N 1
ATOM 734 C CA . ILE A 1 98 ? -6.423 -2.560 10.788 1.00 65.94 98 ILE A CA 1
ATOM 735 C C . ILE A 1 98 ? -5.068 -3.224 10.536 1.00 65.94 98 ILE A C 1
ATOM 737 O O . ILE A 1 98 ? -4.999 -4.398 10.171 1.00 65.94 98 ILE A O 1
ATOM 741 N N . VAL A 1 99 ? -3.985 -2.461 10.681 1.00 64.12 99 VAL A N 1
ATOM 742 C CA . VAL A 1 99 ? -2.612 -2.974 10.593 1.00 64.12 99 VAL A CA 1
ATOM 743 C C . VAL A 1 99 ? -1.969 -2.833 11.961 1.00 64.12 99 VAL A C 1
ATOM 745 O O . VAL A 1 99 ? -1.851 -1.726 12.479 1.00 64.12 99 VAL A O 1
ATOM 748 N N . PHE A 1 100 ? -1.529 -3.953 12.524 1.00 66.38 100 PHE A N 1
ATOM 749 C CA . PHE A 1 100 ? -0.709 -3.964 13.729 1.00 66.38 100 PHE A CA 1
ATOM 750 C C . PHE A 1 100 ? 0.763 -3.981 13.325 1.00 66.38 100 PHE A C 1
ATOM 752 O O . PHE A 1 100 ? 1.168 -4.766 12.467 1.00 66.38 100 PHE A O 1
ATOM 759 N N . HIS A 1 101 ? 1.562 -3.109 13.934 1.00 69.25 101 HIS A N 1
ATOM 760 C CA . HIS A 1 101 ? 3.013 -3.135 13.803 1.00 69.25 101 HIS A CA 1
ATOM 761 C C . HIS A 1 101 ? 3.601 -3.828 15.033 1.00 69.25 101 HIS A C 1
ATOM 763 O O . HIS A 1 101 ? 2.993 -3.822 16.102 1.00 69.25 101 HIS A O 1
ATOM 769 N N . HIS A 1 102 ? 4.816 -4.368 14.937 1.00 69.00 102 HIS A N 1
ATOM 770 C CA . HIS A 1 102 ? 5.485 -4.964 16.102 1.00 69.00 102 HIS A CA 1
ATOM 771 C C . HIS A 1 102 ? 5.749 -3.948 17.239 1.00 69.00 102 HIS A C 1
ATOM 773 O O . HIS A 1 102 ? 6.106 -4.334 18.345 1.00 69.00 102 HIS A O 1
ATOM 779 N N . GLN A 1 103 ? 5.589 -2.648 16.963 1.00 76.75 103 GLN A N 1
ATOM 780 C CA . GLN A 1 103 ? 5.689 -1.550 17.931 1.00 76.75 103 GLN A CA 1
ATOM 781 C C . GLN A 1 103 ? 4.334 -1.136 18.532 1.00 76.75 103 GLN A C 1
ATOM 783 O O . GLN A 1 103 ? 4.281 -0.188 19.313 1.00 76.75 103 GLN A O 1
ATOM 788 N N . THR A 1 104 ? 3.224 -1.784 18.166 1.00 78.81 104 THR A N 1
ATOM 789 C CA . THR A 1 104 ? 1.920 -1.458 18.749 1.00 78.81 104 THR A CA 1
ATOM 790 C C . THR A 1 104 ? 1.897 -1.884 20.218 1.00 78.81 104 THR A C 1
ATOM 792 O O . THR A 1 104 ? 2.111 -3.051 20.537 1.00 78.81 104 THR A O 1
ATOM 795 N N . SER A 1 105 ? 1.640 -0.936 21.122 1.00 85.69 105 SER A N 1
ATOM 796 C CA . SER A 1 105 ? 1.605 -1.211 22.559 1.00 85.69 105 SER A CA 1
ATOM 797 C C . SER A 1 105 ? 0.389 -2.057 22.941 1.00 85.69 105 SER A C 1
ATOM 799 O O . SER A 1 105 ? -0.690 -1.915 22.363 1.00 85.69 105 SER A O 1
ATOM 801 N N . GLU A 1 106 ? 0.522 -2.889 23.976 1.00 87.94 106 GLU A N 1
ATOM 802 C CA . GLU A 1 106 ? -0.613 -3.655 24.509 1.00 87.94 106 GLU A CA 1
ATOM 803 C C . GLU A 1 106 ? -1.775 -2.752 24.942 1.00 87.94 106 GLU A C 1
ATOM 805 O O . GLU A 1 106 ? -2.939 -3.118 24.797 1.00 87.94 106 GLU A O 1
ATOM 810 N N . ALA A 1 107 ? -1.466 -1.555 25.450 1.00 87.00 107 ALA A N 1
ATOM 811 C CA . ALA A 1 107 ? -2.468 -0.563 25.819 1.00 87.00 107 ALA A CA 1
ATOM 812 C C . ALA A 1 107 ? -3.302 -0.121 24.605 1.00 87.00 107 ALA A C 1
ATOM 814 O O . ALA A 1 107 ? -4.526 -0.099 24.689 1.00 87.00 107 ALA A O 1
ATOM 815 N N . ALA A 1 108 ? -2.661 0.149 23.461 1.00 82.38 108 ALA A N 1
ATOM 816 C CA . ALA A 1 108 ? -3.363 0.511 22.232 1.00 82.38 108 ALA A CA 1
ATOM 817 C C . ALA A 1 108 ? -4.238 -0.642 21.711 1.00 82.38 108 ALA A C 1
ATOM 819 O O . ALA A 1 108 ? -5.363 -0.410 21.270 1.00 82.38 108 ALA A O 1
ATOM 820 N N . VAL A 1 109 ? -3.759 -1.889 21.817 1.00 86.88 109 VAL A N 1
ATOM 821 C CA . VAL A 1 109 ? -4.554 -3.076 21.459 1.00 86.88 109 VAL A CA 1
ATOM 822 C C . VAL A 1 109 ? -5.785 -3.198 22.360 1.00 86.88 109 VAL A C 1
ATOM 824 O O . VAL A 1 109 ? -6.888 -3.396 21.855 1.00 86.88 109 VAL A O 1
ATOM 827 N N . LYS A 1 110 ? -5.632 -3.025 23.680 1.00 90.44 110 LYS A N 1
ATOM 828 C CA . LYS A 1 110 ? -6.756 -3.056 24.633 1.00 90.44 110 LYS A CA 1
ATOM 829 C C . LYS A 1 110 ? -7.787 -1.971 24.330 1.00 90.44 110 LYS A C 1
ATOM 831 O O . LYS A 1 110 ? -8.976 -2.273 24.291 1.00 90.44 110 LYS A O 1
ATOM 836 N N . SER A 1 111 ? -7.352 -0.741 24.065 1.00 90.25 111 SER A N 1
ATOM 837 C CA . SER A 1 111 ? -8.254 0.351 23.682 1.00 90.25 111 SER A CA 1
ATOM 838 C C . SER A 1 111 ? -9.026 0.046 22.395 1.00 90.25 111 SER A C 1
ATOM 840 O O . SER A 1 111 ? -10.235 0.255 22.340 1.00 90.25 111 SER A O 1
ATOM 842 N N . LEU A 1 112 ? -8.366 -0.522 21.379 1.00 87.31 112 LEU A N 1
ATOM 843 C CA . LEU A 1 112 ? -9.023 -0.915 20.129 1.00 87.31 112 LEU A CA 1
ATOM 844 C C . LEU A 1 112 ? -10.073 -2.018 20.346 1.00 87.31 112 LEU A C 1
ATOM 846 O O . LEU A 1 112 ? -11.169 -1.947 19.794 1.00 87.31 112 LEU A O 1
ATOM 850 N N . VAL A 1 113 ? -9.764 -3.024 21.169 1.00 90.50 113 VAL A N 1
ATOM 851 C CA . VAL A 1 113 ? -10.717 -4.091 21.522 1.00 90.50 113 VAL A CA 1
ATOM 852 C C . VAL A 1 113 ? -11.924 -3.521 22.269 1.00 90.50 113 VAL A C 1
ATOM 854 O O . VAL A 1 113 ? -13.058 -3.910 21.982 1.00 90.50 113 VAL A O 1
ATOM 857 N N . THR A 1 114 ? -11.708 -2.570 23.180 1.00 92.56 114 THR A N 1
ATOM 858 C CA . THR A 1 114 ? -12.790 -1.873 23.890 1.00 92.56 114 THR A CA 1
ATOM 859 C C . THR A 1 114 ? -13.684 -1.099 22.921 1.00 92.56 114 THR A C 1
ATOM 861 O O . THR A 1 114 ? -14.907 -1.221 23.000 1.00 92.56 114 THR A O 1
ATOM 864 N N . ALA A 1 115 ? -13.098 -0.364 21.969 1.00 90.25 115 ALA A N 1
ATOM 865 C CA . ALA A 1 115 ? -13.840 0.384 20.953 1.00 90.25 115 ALA A CA 1
ATOM 866 C C . ALA A 1 115 ? -14.725 -0.540 20.104 1.00 90.25 115 ALA A C 1
ATOM 868 O O . ALA A 1 115 ? -15.924 -0.298 19.957 1.00 90.25 115 ALA A O 1
ATOM 869 N N . LEU A 1 116 ? -14.146 -1.634 19.601 1.00 88.81 116 LEU A N 1
ATOM 870 C CA . LEU A 1 116 ? -14.854 -2.629 18.795 1.00 88.81 116 LEU A CA 1
ATOM 871 C C . LEU A 1 116 ? -15.975 -3.317 19.578 1.00 88.81 116 LEU A C 1
ATOM 873 O O . LEU A 1 116 ? -17.067 -3.505 19.047 1.00 88.81 116 LEU A O 1
ATOM 877 N N . SER A 1 117 ? -15.730 -3.666 20.842 1.00 91.62 117 SER A N 1
ATOM 878 C CA . SER A 1 117 ? -16.737 -4.311 21.694 1.00 91.62 117 SER A CA 1
ATOM 879 C C . SER A 1 117 ? -17.942 -3.397 21.912 1.00 91.62 117 SER A C 1
ATOM 881 O O . SER A 1 117 ? -19.077 -3.824 21.712 1.00 91.62 117 SER A O 1
ATOM 883 N N . LYS A 1 118 ? -17.701 -2.116 22.223 1.00 91.75 118 LYS A N 1
ATOM 884 C CA . LYS A 1 118 ? -18.761 -1.109 22.379 1.00 91.75 118 LYS A CA 1
ATOM 885 C C . LYS A 1 118 ? -19.550 -0.898 21.087 1.00 91.75 118 LYS A C 1
ATOM 887 O O . LYS A 1 118 ? -20.775 -0.904 21.117 1.00 91.75 118 LYS A O 1
ATOM 892 N N . LEU A 1 119 ? -18.861 -0.787 19.949 1.00 89.69 119 LEU A N 1
ATOM 893 C CA . LEU A 1 119 ? -19.497 -0.639 18.636 1.00 89.69 119 LEU A CA 1
ATOM 894 C C . LEU A 1 119 ? -20.423 -1.823 18.316 1.00 89.69 119 LEU A C 1
ATOM 896 O O . LEU A 1 119 ? -21.555 -1.640 17.870 1.00 89.69 119 LEU A O 1
ATOM 900 N N . MET A 1 120 ? -19.952 -3.045 18.567 1.00 89.44 120 MET A N 1
ATOM 901 C CA . MET A 1 120 ? -20.725 -4.264 18.326 1.00 89.44 120 MET A CA 1
ATOM 902 C C . MET A 1 120 ? -21.926 -4.387 19.270 1.00 89.44 120 MET A C 1
ATOM 904 O O . MET A 1 120 ? -22.997 -4.818 18.840 1.00 89.44 120 MET A O 1
ATOM 908 N N . GLU A 1 121 ? -21.777 -4.001 20.539 1.00 91.94 121 GLU A N 1
ATOM 909 C CA . GLU A 1 121 ? -22.884 -3.967 21.498 1.00 91.94 121 GLU A CA 1
ATOM 910 C C . GLU A 1 121 ? -23.960 -2.956 21.110 1.00 91.94 121 GLU A C 1
ATOM 912 O O . GLU A 1 121 ? -25.143 -3.296 21.123 1.00 91.94 121 GLU A O 1
ATOM 917 N N . ASP A 1 122 ? -23.567 -1.737 20.752 1.00 90.81 122 ASP A N 1
ATOM 918 C CA . ASP A 1 122 ? -24.501 -0.669 20.396 1.00 90.81 122 ASP A CA 1
ATOM 919 C C . ASP A 1 122 ? -25.270 -1.014 19.122 1.00 90.81 122 ASP A C 1
ATOM 921 O O . ASP A 1 122 ? -26.496 -0.885 19.072 1.00 90.81 12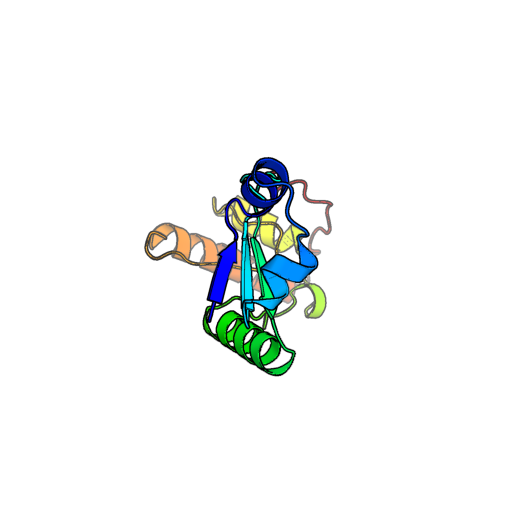2 ASP A O 1
ATOM 925 N N . LYS A 1 123 ? -24.590 -1.608 18.140 1.00 87.38 123 LYS A N 1
ATOM 926 C CA . LYS A 1 123 ? -25.243 -2.180 16.963 1.00 87.38 123 LYS A CA 1
ATOM 927 C C . LYS A 1 123 ? -26.240 -3.280 17.322 1.00 87.38 123 LYS A C 1
ATOM 929 O O . LYS A 1 123 ? -27.349 -3.302 16.795 1.00 87.38 123 LYS A O 1
ATOM 934 N N . LYS A 1 124 ? -25.876 -4.196 18.227 1.00 89.12 124 LYS A N 1
ATOM 935 C CA . LYS A 1 124 ? -26.772 -5.276 18.675 1.00 89.12 124 LYS A CA 1
ATOM 936 C C . LYS A 1 124 ? -28.001 -4.735 19.415 1.00 89.12 124 LYS A C 1
ATOM 938 O O . LYS A 1 124 ? -29.063 -5.344 19.345 1.00 89.12 124 LYS A O 1
ATOM 943 N N . LYS A 1 125 ? -27.863 -3.592 20.094 1.00 91.00 125 LYS A N 1
ATOM 944 C CA . LYS A 1 125 ? -28.953 -2.860 20.758 1.00 91.00 125 LYS A CA 1
ATOM 945 C C . LYS A 1 125 ? -29.794 -2.013 19.789 1.00 91.00 125 LYS A C 1
ATOM 947 O O . LYS A 1 125 ? -30.792 -1.445 20.219 1.00 91.00 125 LYS A O 1
ATOM 952 N N . GLY A 1 126 ? -29.422 -1.933 18.508 1.00 85.56 126 GLY A N 1
ATOM 953 C CA . GLY A 1 126 ? -30.131 -1.138 17.502 1.00 85.56 126 GLY A CA 1
ATOM 954 C C . GLY A 1 126 ? -29.894 0.369 17.620 1.00 85.56 126 GLY A C 1
ATOM 955 O O . GLY A 1 126 ? -30.712 1.153 17.145 1.00 85.56 126 GLY A O 1
ATOM 956 N N . VAL A 1 127 ? -28.800 0.788 18.264 1.00 87.31 127 VAL A N 1
ATOM 957 C CA . VAL A 1 127 ? -28.401 2.199 18.322 1.00 87.31 127 VAL A CA 1
ATOM 958 C C . VAL A 1 127 ? -28.081 2.679 16.905 1.00 87.31 127 VAL A C 1
ATOM 960 O O . VAL A 1 127 ? -27.364 2.005 16.163 1.00 87.31 127 VAL A O 1
ATOM 963 N N . ALA A 1 128 ? -28.610 3.843 16.525 1.00 83.69 128 ALA A N 1
ATOM 964 C CA . ALA A 1 128 ? -28.307 4.453 15.237 1.00 83.69 128 ALA A CA 1
ATOM 965 C C . ALA A 1 128 ? -26.815 4.820 15.172 1.00 83.69 128 ALA A C 1
ATOM 967 O O . ALA A 1 128 ? -26.327 5.603 15.986 1.00 83.69 128 ALA A O 1
ATOM 968 N N . LEU A 1 129 ? -26.100 4.240 14.208 1.00 84.19 129 LEU A N 1
ATOM 969 C CA . LEU A 1 129 ? -24.693 4.536 13.955 1.00 84.19 129 LEU A CA 1
ATOM 970 C C . LEU A 1 129 ? -24.601 5.730 13.004 1.00 84.19 129 LEU A C 1
ATOM 972 O O . LEU A 1 129 ? -25.232 5.731 11.947 1.00 84.19 129 LEU A O 1
ATOM 976 N N . GLU A 1 130 ? -23.837 6.754 13.377 1.00 77.75 130 GLU A N 1
ATOM 977 C CA . GLU A 1 130 ? -23.709 7.955 12.557 1.00 77.75 130 GLU A CA 1
ATOM 978 C C . GLU A 1 130 ? -22.867 7.684 11.303 1.00 77.75 130 GLU A C 1
ATOM 980 O O . GLU A 1 130 ? -21.677 7.365 11.387 1.00 77.75 130 GLU A O 1
ATOM 985 N N . ASP A 1 131 ? -23.480 7.871 10.134 1.00 77.06 131 ASP A N 1
ATOM 986 C CA . ASP A 1 131 ? -22.796 7.895 8.844 1.00 77.06 131 ASP A CA 1
ATOM 987 C C . ASP A 1 131 ? -22.445 9.343 8.477 1.00 77.06 131 ASP A C 1
ATOM 989 O O . ASP A 1 131 ? -23.260 10.107 7.953 1.00 77.06 131 ASP A O 1
ATOM 993 N N . LYS A 1 132 ? -21.243 9.770 8.868 1.00 76.56 132 LYS A N 1
ATOM 994 C CA . LYS A 1 132 ? -20.731 11.123 8.621 1.00 76.56 132 LYS A CA 1
ATOM 995 C C . LYS A 1 132 ? -19.530 11.040 7.701 1.00 76.56 132 LYS A C 1
ATOM 997 O O . LYS A 1 132 ? -18.699 10.145 7.814 1.00 76.56 132 LYS A O 1
ATOM 1002 N N . LYS A 1 133 ? -19.372 12.045 6.839 1.00 62.97 133 LYS A N 1
ATOM 1003 C CA . LYS A 1 133 ? -18.172 12.190 6.013 1.00 62.97 133 LYS A CA 1
ATOM 1004 C C . LYS A 1 133 ? -16.978 12.486 6.925 1.00 62.97 133 LYS A C 1
ATOM 1006 O O . LYS A 1 133 ? -16.778 13.623 7.346 1.00 62.97 133 LYS A O 1
ATOM 1011 N N . VAL A 1 134 ? -16.206 11.464 7.273 1.00 59.72 134 VAL A N 1
ATOM 1012 C CA . VAL A 1 134 ? -15.032 11.637 8.128 1.00 59.72 134 VAL A CA 1
ATOM 1013 C C . VAL A 1 134 ? -13.880 12.148 7.270 1.00 59.72 134 VAL A C 1
ATOM 1015 O O . VAL A 1 134 ? -13.384 11.458 6.381 1.00 59.72 134 VAL A O 1
ATOM 1018 N N . GLY A 1 135 ? -13.468 13.390 7.512 1.00 46.34 135 GLY A N 1
ATOM 1019 C CA . GLY A 1 135 ? -12.224 13.930 6.974 1.00 46.34 135 GLY A CA 1
ATOM 1020 C C . GLY A 1 135 ? -11.058 13.436 7.822 1.00 46.34 135 GLY A C 1
ATOM 1021 O O . GLY A 1 135 ? -10.973 13.782 8.997 1.00 46.34 135 GLY A O 1
ATOM 1022 N N . GLY A 1 136 ? -10.176 12.613 7.256 1.00 41.94 136 GLY A N 1
ATOM 1023 C CA . GLY A 1 136 ? -9.056 12.065 8.016 1.00 41.94 136 GLY A CA 1
ATOM 1024 C C . GLY A 1 136 ? -8.215 11.065 7.234 1.00 41.94 136 GLY A C 1
ATOM 1025 O O . GLY A 1 136 ? -8.594 9.916 7.040 1.00 41.94 136 GLY A O 1
ATOM 1026 N N . GLY A 1 137 ? -7.044 11.521 6.819 1.00 34.38 137 GLY A N 1
ATOM 1027 C CA . GLY A 1 137 ? -5.987 10.772 6.155 1.00 34.38 137 GLY A CA 1
ATOM 1028 C C . GLY A 1 137 ? -4.912 11.783 5.785 1.00 34.38 137 GLY A C 1
ATOM 1029 O O . GLY A 1 137 ? -5.254 12.912 5.433 1.00 34.38 137 GLY A O 1
ATOM 1030 N N . TYR A 1 138 ? -3.631 11.437 5.923 1.00 27.78 138 TYR A N 1
ATOM 1031 C CA . TYR A 1 138 ? -2.588 12.281 5.340 1.00 27.78 138 TYR A CA 1
ATOM 1032 C C . TYR A 1 138 ? -2.889 12.415 3.841 1.00 27.78 138 TYR A C 1
ATOM 1034 O O . TYR A 1 138 ? -3.029 11.401 3.155 1.00 27.78 138 TYR A O 1
ATOM 1042 N N . SER A 1 139 ? -3.069 13.659 3.394 1.00 32.03 139 SER A N 1
ATOM 1043 C CA . SER A 1 139 ? -3.049 14.054 1.983 1.00 32.03 139 SER A CA 1
ATOM 1044 C C . SER A 1 139 ? -1.754 13.617 1.316 1.00 32.03 139 SER A C 1
ATOM 1046 O O . SER A 1 139 ? -0.704 13.804 1.976 1.00 32.03 139 SER A O 1
#